Protein AF-A0A4V5NXY4-F1 (afdb_monomer)

Solvent-accessible surface area (backbone atoms only — not comparable to full-atom values): 3989 Å² total; per-residue (Å²): 118,76,42,74,46,60,38,34,46,40,43,69,58,21,51,33,50,78,67,74,43,84,77,51,72,69,54,42,68,74,30,50,46,79,47,76,26,80,42,71,66,58,48,50,53,49,54,53,5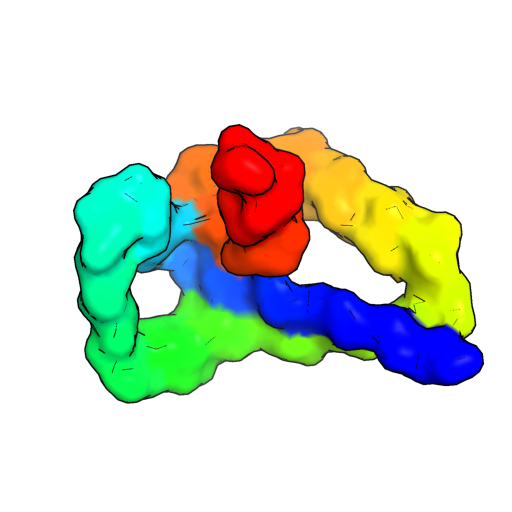1,48,43,74,74,61,36,70,63,39,31,33,48,59,79,64,61,67,68,76,112

Organism: NCBI:txid2571270

pLDDT: mean 83.52, std 11.17, range [38.97, 92.56]

Foldseek 3Di:
DKDKWKKFFALVVLVCVVVVHDDDPVSCVVGIDMDIHPDPVVVVVVVVVCCVPPNSNGMDTVVVVVVVD

Nearest PDB structures (foldseek):
  7lmx-assembly1_A  TM=5.155E-01  e=6.902E+00  synthetic construct
  7t89-assembly1_C  TM=2.265E-01  e=9.675E+00  Hemiselmis pacifica

Mean predicted aligned error: 5.34 Å

Sequence (69 aa):
MKHKLSVIFGEDQAHKIYNNQLLSDEELEINLKKYSFNSLEEKSAFIKGMNEALGWNNLCIPELEFMKK

Radius of gyration: 12.08 Å; Cα contacts (8 Å, |Δi|>4): 85; chains: 1; bounding box: 23×23×31 Å

Secondary structure (DSSP, 8-state):
-PEEEEEEE-HHHHHHHHTTPPPPHHHHHHHEEEEEESSHHHHHHHHHHHHHHH-TTSEE-HHHHGGG-

Structure (mmCIF, N/CA/C/O backbone):
data_AF-A0A4V5NXY4-F1
#
_entry.id   AF-A0A4V5NXY4-F1
#
loop_
_atom_site.group_PDB
_atom_site.id
_atom_site.type_symbol
_atom_site.label_atom_id
_atom_site.label_alt_id
_atom_site.label_comp_id
_atom_site.label_asym_id
_atom_site.label_entity_id
_atom_site.label_seq_id
_atom_site.pdbx_PDB_ins_code
_atom_site.Cartn_x
_atom_site.Cartn_y
_atom_site.Cartn_z
_atom_site.occupancy
_atom_site.B_iso_or_equiv
_atom_site.auth_seq_id
_atom_site.auth_comp_id
_atom_site.auth_asym_id
_atom_site.auth_atom_id
_atom_site.pdbx_PDB_model_num
ATOM 1 N N . MET A 1 1 ? -13.284 -4.462 14.316 1.00 63.16 1 MET A N 1
ATOM 2 C CA . MET A 1 1 ? -13.032 -5.095 12.998 1.00 63.16 1 MET A CA 1
ATOM 3 C C . MET A 1 1 ? -11.581 -4.822 12.634 1.00 63.16 1 MET A C 1
ATOM 5 O O . MET A 1 1 ? -11.126 -3.732 12.933 1.00 63.16 1 MET A O 1
ATOM 9 N N . LYS A 1 2 ? -10.837 -5.773 12.052 1.00 79.12 2 LYS A N 1
ATOM 10 C CA . LYS A 1 2 ? -9.439 -5.513 11.661 1.00 79.12 2 LYS A CA 1
ATOM 11 C C . LYS A 1 2 ? -9.401 -4.680 10.381 1.00 79.12 2 LYS A C 1
ATOM 13 O O . LYS A 1 2 ? -10.038 -5.050 9.395 1.00 79.12 2 LYS A O 1
ATOM 18 N N . HIS A 1 3 ? -8.649 -3.587 10.395 1.00 85.94 3 HIS A N 1
ATOM 19 C CA . HIS A 1 3 ? -8.481 -2.700 9.251 1.00 85.94 3 HIS A CA 1
ATOM 20 C C . HIS A 1 3 ? -7.312 -3.188 8.408 1.00 85.94 3 HIS A C 1
ATOM 22 O O . HIS A 1 3 ? -6.180 -3.239 8.878 1.00 85.94 3 HIS A O 1
ATOM 28 N N . LYS A 1 4 ? -7.587 -3.578 7.167 1.00 90.31 4 LYS A N 1
ATOM 29 C CA . LYS A 1 4 ? -6.552 -4.031 6.238 1.00 90.31 4 LYS A CA 1
ATOM 30 C C . LYS A 1 4 ? -5.980 -2.838 5.482 1.00 90.31 4 LYS A C 1
AT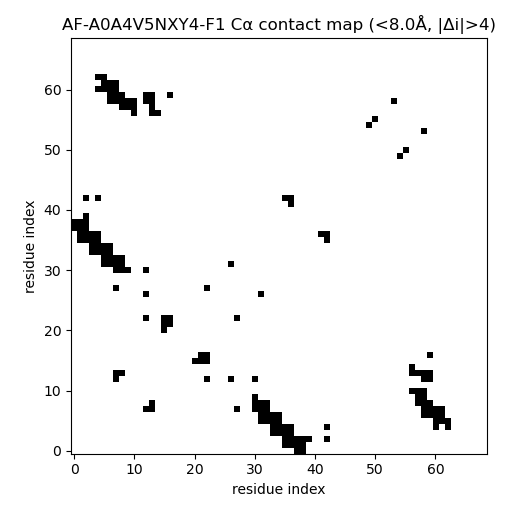OM 32 O O . LYS A 1 4 ? -6.683 -1.847 5.286 1.00 90.31 4 LYS A O 1
ATOM 37 N N . LEU A 1 5 ? -4.711 -2.943 5.114 1.00 90.75 5 LEU A N 1
ATOM 38 C CA . LEU A 1 5 ? -4.029 -2.025 4.214 1.00 90.75 5 LEU A CA 1
ATOM 39 C C . LEU A 1 5 ? -3.180 -2.844 3.251 1.00 90.75 5 LEU A C 1
ATOM 41 O O . LEU A 1 5 ? -2.357 -3.646 3.694 1.00 90.75 5 LEU A O 1
ATOM 45 N N . SER A 1 6 ? -3.365 -2.640 1.955 1.00 90.75 6 SER A N 1
ATOM 46 C CA . SER A 1 6 ? -2.442 -3.169 0.949 1.00 90.75 6 SER A CA 1
ATOM 47 C C . SER A 1 6 ? -1.519 -2.057 0.471 1.00 90.75 6 SER A C 1
ATOM 49 O O . SER A 1 6 ? -1.990 -0.972 0.141 1.00 90.75 6 SER A O 1
ATOM 51 N N . VAL A 1 7 ? -0.218 -2.329 0.448 1.00 90.25 7 VAL A N 1
ATOM 52 C CA . VAL A 1 7 ? 0.817 -1.399 -0.011 1.00 90.25 7 VAL A CA 1
ATOM 53 C C . VAL A 1 7 ? 1.651 -2.108 -1.062 1.00 90.25 7 VAL A C 1
ATOM 55 O O . VAL A 1 7 ? 2.084 -3.237 -0.844 1.00 90.25 7 VAL A O 1
ATOM 58 N N . ILE A 1 8 ? 1.855 -1.460 -2.199 1.00 90.25 8 ILE A N 1
ATOM 59 C CA . ILE A 1 8 ? 2.734 -1.928 -3.266 1.00 90.25 8 ILE A CA 1
ATOM 60 C C . ILE A 1 8 ? 4.005 -1.095 -3.177 1.00 90.25 8 ILE A C 1
ATOM 62 O O . ILE A 1 8 ? 3.934 0.129 -3.240 1.00 90.25 8 ILE A O 1
ATOM 66 N N . PHE A 1 9 ? 5.148 -1.743 -3.000 1.00 88.94 9 PHE A N 1
ATOM 67 C CA . PHE A 1 9 ? 6.445 -1.069 -2.966 1.00 88.94 9 PHE A CA 1
ATOM 68 C C . PHE A 1 9 ? 7.118 -1.072 -4.340 1.00 88.94 9 PHE A C 1
ATOM 70 O O . PHE A 1 9 ? 6.870 -1.956 -5.151 1.00 88.94 9 PHE A O 1
ATOM 77 N N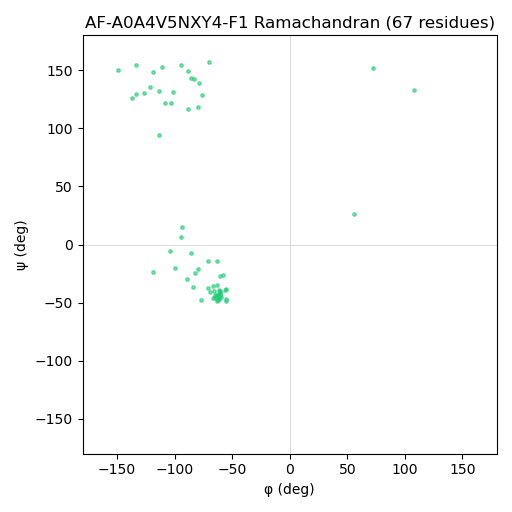 . GLY A 1 10 ? 7.995 -0.099 -4.575 1.00 88.56 10 GLY A N 1
ATOM 78 C CA . GLY A 1 10 ? 8.766 0.009 -5.811 1.00 88.56 10 GLY A CA 1
ATOM 79 C C . GLY A 1 10 ? 8.276 1.153 -6.688 1.00 88.56 10 GLY A C 1
ATOM 80 O O . GLY A 1 10 ? 7.078 1.320 -6.901 1.00 88.56 10 GLY A O 1
ATOM 81 N N . GLU A 1 11 ? 9.222 1.951 -7.183 1.00 86.75 11 GLU A N 1
ATOM 82 C CA . GLU A 1 11 ? 8.935 3.135 -7.999 1.00 86.75 11 GLU A CA 1
ATOM 83 C C . GLU A 1 11 ? 8.280 2.758 -9.333 1.00 86.75 11 GLU A C 1
ATOM 85 O O . GLU A 1 11 ? 7.243 3.315 -9.680 1.00 86.75 11 GLU A O 1
ATOM 90 N N . ASP A 1 12 ? 8.810 1.749 -10.033 1.00 88.69 12 ASP A N 1
ATOM 91 C CA . ASP A 1 12 ? 8.257 1.257 -11.304 1.00 88.69 12 ASP A CA 1
ATOM 92 C C . ASP A 1 12 ? 6.828 0.718 -11.130 1.00 88.69 12 ASP A C 1
ATOM 94 O O . ASP A 1 12 ? 5.919 1.050 -11.891 1.00 88.69 12 ASP A O 1
ATOM 98 N N . GLN A 1 13 ? 6.598 -0.054 -10.064 1.00 87.62 13 GLN A N 1
ATOM 99 C CA . GLN A 1 13 ? 5.293 -0.633 -9.758 1.00 87.62 13 GLN A CA 1
ATOM 100 C C . GLN A 1 13 ? 4.286 0.437 -9.332 1.00 87.62 13 GLN A C 1
ATOM 102 O O . GLN A 1 13 ? 3.130 0.394 -9.754 1.00 87.62 13 GLN A O 1
ATOM 107 N N . ALA A 1 14 ? 4.714 1.416 -8.531 1.00 84.81 14 ALA A N 1
ATOM 108 C CA . ALA A 1 14 ? 3.882 2.559 -8.185 1.00 84.81 14 ALA A CA 1
ATOM 109 C C . ALA A 1 14 ? 3.503 3.344 -9.449 1.00 84.81 14 ALA A C 1
ATOM 111 O O . ALA A 1 14 ? 2.322 3.613 -9.668 1.00 84.81 14 ALA A O 1
ATOM 112 N N . HIS A 1 15 ? 4.471 3.624 -10.328 1.00 85.88 15 HIS A N 1
ATOM 113 C CA . HIS A 1 15 ? 4.244 4.337 -11.584 1.00 85.88 15 HIS A CA 1
ATOM 114 C C . HIS A 1 15 ? 3.261 3.599 -12.500 1.00 85.88 15 HIS A C 1
ATOM 116 O O . HIS A 1 15 ? 2.344 4.221 -13.037 1.00 85.88 15 HIS A O 1
ATOM 122 N N . LYS A 1 16 ? 3.388 2.272 -12.630 1.00 87.44 16 LYS A N 1
ATOM 123 C CA . LYS A 1 16 ? 2.433 1.428 -13.366 1.00 87.44 16 LYS A CA 1
ATOM 124 C C . LYS A 1 16 ? 1.010 1.607 -12.847 1.00 87.44 16 LYS A C 1
ATOM 126 O O . LYS A 1 16 ? 0.109 1.873 -13.639 1.00 87.44 16 LYS A O 1
ATOM 131 N N . ILE A 1 17 ? 0.807 1.542 -11.530 1.00 84.00 17 ILE A N 1
ATOM 132 C CA . ILE A 1 17 ? -0.522 1.723 -10.928 1.00 84.00 17 ILE A CA 1
ATOM 133 C C . ILE A 1 17 ? -1.067 3.135 -11.183 1.00 84.00 17 ILE A C 1
ATOM 135 O O . ILE A 1 17 ? -2.218 3.261 -11.601 1.00 84.00 17 ILE A O 1
ATOM 139 N N . TYR 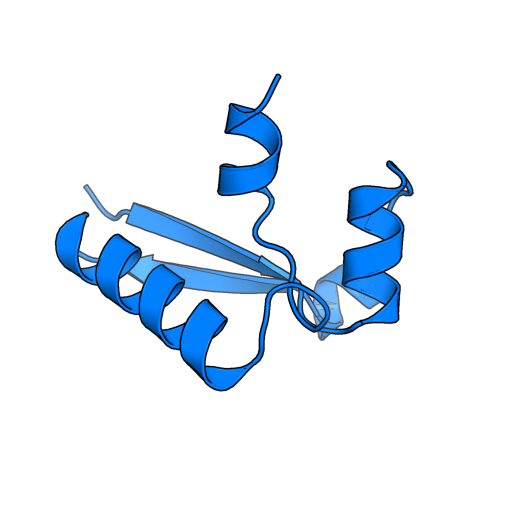A 1 18 ? -0.251 4.183 -11.020 1.00 81.56 18 TYR A N 1
ATOM 140 C CA . TYR A 1 18 ? -0.653 5.564 -11.334 1.00 81.56 18 TYR A CA 1
ATOM 141 C C . TYR A 1 18 ? -1.026 5.758 -12.816 1.00 81.56 18 TYR A C 1
ATOM 143 O O . TYR A 1 18 ? -1.852 6.610 -13.139 1.00 81.56 18 TYR A O 1
ATOM 151 N N . ASN A 1 19 ? -0.461 4.947 -13.715 1.00 84.88 19 ASN A N 1
ATOM 152 C CA . ASN A 1 19 ? -0.765 4.939 -15.149 1.00 84.88 19 ASN A CA 1
ATOM 153 C C . ASN A 1 19 ? -1.846 3.911 -15.547 1.00 84.88 19 ASN A C 1
ATOM 155 O O . ASN A 1 19 ? -1.997 3.608 -16.731 1.00 84.88 19 ASN A O 1
ATOM 159 N N . ASN A 1 20 ? -2.614 3.369 -14.592 1.00 80.81 20 ASN A N 1
ATOM 160 C CA . ASN A 1 20 ? -3.624 2.321 -14.812 1.00 80.81 20 ASN A CA 1
ATOM 161 C C . ASN A 1 20 ? -3.083 1.046 -15.493 1.00 80.81 20 ASN A C 1
ATOM 163 O O . ASN A 1 20 ? -3.830 0.315 -16.149 1.00 80.81 20 ASN A O 1
ATOM 167 N N . GLN A 1 21 ? -1.794 0.759 -15.349 1.00 85.25 21 GLN A N 1
ATOM 168 C CA . GLN A 1 21 ? -1.194 -0.479 -15.826 1.00 85.25 21 GLN A CA 1
ATOM 169 C C . GLN A 1 21 ? -1.353 -1.579 -14.775 1.00 85.25 21 GLN A C 1
ATOM 171 O O . GLN A 1 21 ? -1.276 -1.342 -13.568 1.00 85.25 21 GLN A O 1
ATOM 176 N N . LEU A 1 22 ? -1.584 -2.801 -15.250 1.00 83.88 22 LEU A N 1
ATOM 177 C CA . LEU A 1 22 ? -1.656 -3.980 -14.396 1.00 83.88 22 LEU A CA 1
ATOM 178 C C . LEU A 1 22 ? -0.246 -4.437 -14.023 1.00 83.88 22 LEU A C 1
ATOM 180 O O . LEU A 1 22 ? 0.654 -4.453 -14.862 1.00 83.88 22 LEU A O 1
ATOM 184 N N . LEU A 1 23 ? -0.084 -4.830 -12.763 1.00 86.38 23 LEU A N 1
ATOM 185 C CA . LEU A 1 23 ? 1.107 -5.525 -12.292 1.00 86.38 23 LEU A CA 1
ATOM 186 C C . LEU A 1 23 ? 0.972 -7.013 -12.597 1.00 86.38 23 LEU A C 1
ATOM 188 O O . LEU A 1 23 ? -0.120 -7.571 -12.470 1.00 86.38 23 LEU A O 1
ATOM 192 N N . SER A 1 24 ? 2.081 -7.646 -12.969 1.00 88.5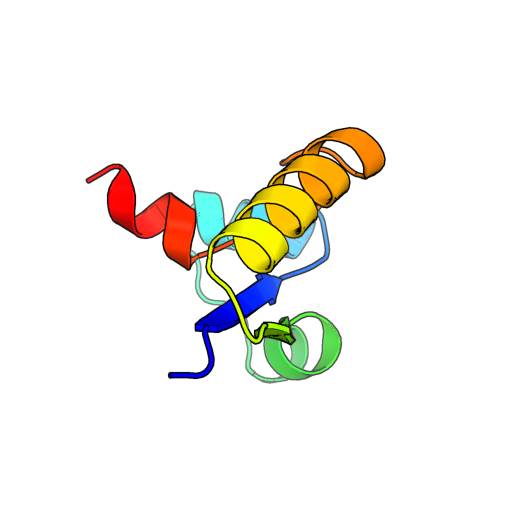6 24 SER A N 1
ATOM 193 C CA . SER A 1 24 ? 2.111 -9.104 -13.142 1.00 88.56 24 SER A CA 1
ATOM 194 C C . SER A 1 24 ? 1.992 -9.812 -11.787 1.00 88.56 24 SER A C 1
ATOM 196 O O . SER A 1 24 ? 2.353 -9.240 -10.756 1.00 88.56 24 SER A O 1
ATOM 198 N N . ASP A 1 25 ? 1.540 -11.069 -11.773 1.00 88.81 25 ASP A N 1
ATOM 199 C CA . ASP A 1 25 ? 1.419 -11.859 -10.537 1.00 88.81 25 ASP A CA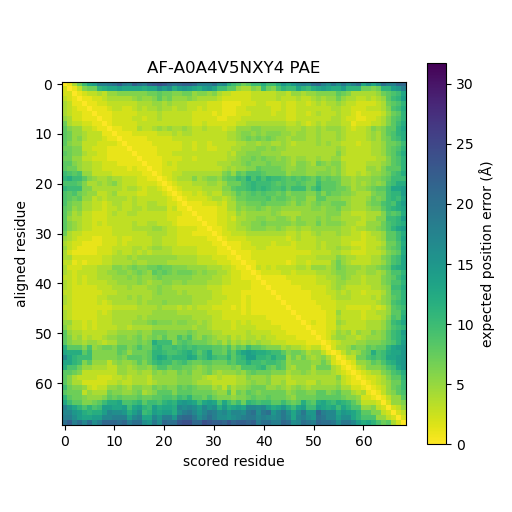 1
ATOM 200 C C . ASP A 1 25 ? 2.750 -11.961 -9.768 1.00 88.81 25 ASP A C 1
ATOM 202 O O . ASP A 1 25 ? 2.770 -11.805 -8.548 1.00 88.81 25 ASP A O 1
ATOM 206 N N . GLU A 1 26 ? 3.874 -12.115 -10.477 1.00 89.88 26 GLU A N 1
ATOM 207 C CA . GLU A 1 26 ? 5.223 -12.110 -9.889 1.00 89.88 26 GLU A CA 1
ATOM 208 C C . GLU A 1 26 ? 5.562 -10.767 -9.222 1.00 89.88 26 GLU A C 1
ATOM 210 O O . GLU A 1 26 ? 6.097 -10.725 -8.113 1.00 89.88 26 GLU A O 1
ATOM 215 N N . GLU A 1 27 ? 5.211 -9.647 -9.864 1.00 86.38 27 GLU A N 1
ATOM 216 C CA . GLU A 1 27 ? 5.443 -8.318 -9.294 1.00 86.38 27 GLU A CA 1
ATOM 217 C C . GLU A 1 27 ? 4.603 -8.109 -8.038 1.00 86.38 27 GLU A C 1
ATOM 219 O O . GLU A 1 27 ? 5.089 -7.536 -7.062 1.00 86.38 27 GLU A O 1
ATOM 224 N N . LEU A 1 28 ? 3.357 -8.582 -8.048 1.00 87.38 28 LEU A N 1
ATOM 225 C CA . LEU A 1 28 ? 2.485 -8.530 -6.885 1.00 87.38 28 LEU A CA 1
ATOM 226 C C . LEU A 1 28 ? 3.032 -9.394 -5.749 1.00 87.38 28 LEU A C 1
ATOM 228 O O . LEU A 1 28 ? 3.055 -8.931 -4.615 1.00 87.38 28 LEU A O 1
ATOM 232 N N . GLU A 1 29 ? 3.513 -10.606 -6.012 1.00 89.56 29 GLU A N 1
ATOM 233 C CA . GLU A 1 29 ? 4.050 -11.480 -4.962 1.00 89.56 29 GLU A CA 1
ATOM 234 C C . GLU A 1 29 ? 5.250 -10.851 -4.233 1.00 89.56 29 GLU A C 1
ATOM 236 O O . GLU A 1 29 ? 5.348 -10.900 -3.001 1.00 89.56 29 GLU A O 1
ATOM 241 N N . ILE A 1 30 ? 6.132 -10.189 -4.983 1.00 89.00 30 ILE A N 1
ATOM 242 C CA . ILE A 1 30 ? 7.342 -9.570 -4.437 1.00 89.00 30 ILE A CA 1
ATOM 243 C C . ILE A 1 30 ? 7.006 -8.255 -3.716 1.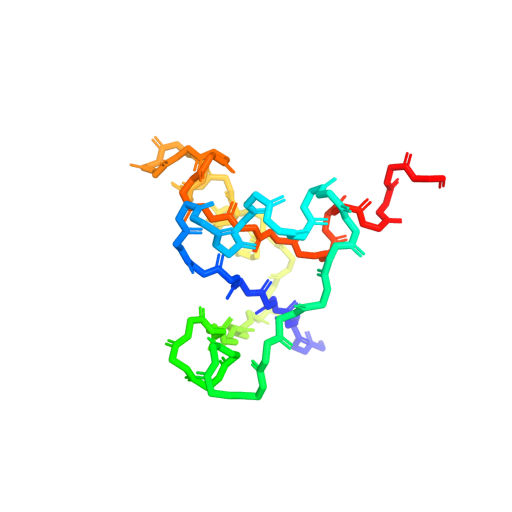00 89.00 30 ILE A C 1
ATOM 245 O O . ILE A 1 30 ? 7.435 -8.030 -2.573 1.00 89.00 30 ILE A O 1
ATOM 249 N N . ASN A 1 31 ? 6.214 -7.397 -4.365 1.00 89.12 31 ASN A N 1
ATOM 250 C CA . ASN A 1 31 ? 6.066 -5.992 -3.989 1.00 89.12 31 ASN A CA 1
ATOM 251 C C . ASN A 1 31 ? 4.809 -5.680 -3.167 1.00 89.12 31 ASN A C 1
ATOM 253 O O . ASN A 1 31 ? 4.775 -4.658 -2.478 1.00 89.12 31 ASN A O 1
ATOM 257 N N . LEU A 1 32 ? 3.781 -6.535 -3.197 1.00 90.50 32 LEU A N 1
ATOM 258 C CA . LEU A 1 32 ? 2.563 -6.344 -2.410 1.00 90.50 32 LEU A CA 1
ATOM 259 C C . LEU A 1 32 ? 2.792 -6.782 -0.962 1.00 90.50 32 LEU A C 1
ATOM 261 O O . LEU A 1 32 ? 2.996 -7.960 -0.660 1.00 90.50 32 LEU A O 1
ATOM 265 N N . LYS A 1 33 ? 2.663 -5.845 -0.026 1.00 91.12 33 LYS A N 1
ATOM 266 C CA . LYS A 1 33 ? 2.628 -6.125 1.411 1.00 91.12 33 LYS A CA 1
ATOM 267 C C . LYS A 1 33 ? 1.255 -5.797 1.974 1.00 91.12 33 LYS A C 1
ATOM 269 O O . LYS A 1 33 ? 0.679 -4.740 1.720 1.00 91.12 33 LYS A O 1
ATOM 274 N N . LYS A 1 34 ? 0.720 -6.737 2.750 1.00 91.25 34 LYS A N 1
ATOM 275 C CA . LYS A 1 34 ? -0.589 -6.626 3.397 1.00 91.25 34 LYS A CA 1
ATOM 276 C C . LYS A 1 34 ? -0.386 -6.427 4.891 1.00 91.25 34 LYS A C 1
ATOM 278 O O . LYS A 1 34 ? 0.196 -7.278 5.557 1.00 91.25 34 LYS A O 1
ATOM 283 N N . TYR A 1 35 ? -0.916 -5.331 5.408 1.00 91.56 35 TYR A N 1
ATOM 284 C CA . TYR A 1 35 ? -0.889 -4.977 6.820 1.00 91.56 35 TYR A CA 1
ATOM 285 C C . TYR A 1 35 ? -2.295 -5.067 7.409 1.00 91.56 35 TYR A C 1
ATOM 287 O O . TYR A 1 35 ? -3.304 -4.940 6.709 1.00 91.56 35 TYR A O 1
ATOM 295 N N . SER A 1 36 ? -2.366 -5.335 8.709 1.00 92.19 36 SER A N 1
ATOM 296 C CA . SER A 1 36 ? -3.615 -5.404 9.462 1.00 92.19 36 SER A CA 1
ATOM 297 C C . SER A 1 36 ? -3.466 -4.614 10.750 1.00 92.19 36 SER A C 1
ATOM 299 O O . SER A 1 36 ? -2.527 -4.842 11.505 1.00 92.19 36 SER A O 1
ATOM 301 N N . PHE A 1 37 ? -4.419 -3.730 11.005 1.00 92.06 37 PHE A N 1
ATOM 302 C CA . PHE A 1 37 ? -4.444 -2.837 12.155 1.00 92.06 37 PHE A CA 1
ATOM 303 C C . PHE A 1 37 ? -5.678 -3.115 13.005 1.00 92.06 37 PHE A C 1
ATOM 305 O O . PHE A 1 37 ? -6.728 -3.519 12.486 1.00 92.06 37 PHE A O 1
ATOM 312 N N . ASN A 1 38 ? -5.559 -2.907 14.313 1.00 91.75 38 ASN A N 1
ATOM 313 C CA . ASN A 1 38 ? -6.681 -3.093 15.229 1.00 91.75 38 ASN A CA 1
ATOM 314 C C . ASN A 1 38 ? -7.599 -1.864 15.243 1.00 91.75 38 ASN A C 1
ATOM 316 O O . ASN A 1 38 ? -8.795 -2.014 15.487 1.00 91.75 38 ASN A O 1
ATOM 320 N N . SER A 1 39 ? -7.055 -0.696 14.887 1.00 92.06 39 SER A N 1
ATOM 321 C CA . SER A 1 39 ? -7.754 0.593 14.903 1.00 92.06 39 SER A CA 1
ATOM 322 C C . SER A 1 39 ? -7.532 1.388 13.608 1.00 92.06 39 SER A C 1
ATOM 324 O O . SER A 1 39 ? -6.508 1.240 12.935 1.00 92.06 39 SER A O 1
ATOM 326 N N . LEU A 1 40 ? -8.477 2.273 13.261 1.00 89.38 40 LEU A N 1
ATOM 327 C CA . LEU A 1 40 ? -8.311 3.224 12.148 1.00 89.38 40 LEU A CA 1
ATOM 328 C C . LEU A 1 40 ? -7.170 4.212 12.400 1.00 89.38 40 LEU A C 1
ATOM 330 O O . LEU A 1 40 ? -6.467 4.582 11.463 1.00 89.38 40 LEU A O 1
ATOM 334 N N . GLU A 1 41 ? -6.975 4.611 13.656 1.00 91.62 41 GLU A N 1
ATOM 335 C CA . GLU A 1 41 ? -5.911 5.530 14.067 1.00 91.62 41 GLU A CA 1
ATOM 336 C C . GLU A 1 41 ? -4.526 4.951 13.766 1.00 91.62 41 GLU A C 1
ATOM 338 O O . GLU A 1 41 ? -3.703 5.630 13.158 1.00 91.62 41 GLU A O 1
ATOM 343 N N . GLU A 1 42 ? -4.299 3.671 14.080 1.00 92.31 42 GLU A N 1
ATOM 344 C CA . GLU A 1 42 ? -3.053 2.965 13.752 1.00 92.31 42 GLU A CA 1
ATOM 345 C C . GLU A 1 42 ? -2.825 2.892 12.238 1.00 92.31 42 GLU A C 1
ATOM 347 O O . GLU A 1 42 ? -1.729 3.188 11.763 1.00 92.31 42 GLU A O 1
ATOM 352 N N . LYS A 1 43 ? -3.867 2.551 11.463 1.00 91.56 43 LYS A N 1
ATOM 353 C CA . LYS A 1 43 ? -3.788 2.524 9.994 1.00 91.56 43 LYS A CA 1
ATOM 354 C C . LYS A 1 43 ? -3.424 3.906 9.439 1.00 91.56 43 LYS A C 1
ATOM 356 O O . LYS A 1 43 ? -2.569 4.007 8.565 1.00 91.56 43 LYS A O 1
ATOM 361 N N . SER A 1 44 ? -4.059 4.962 9.944 1.00 90.44 44 SER A N 1
ATOM 362 C CA . SER A 1 44 ? -3.829 6.342 9.504 1.00 90.44 44 SER A CA 1
ATOM 363 C C . SER A 1 44 ? -2.419 6.829 9.854 1.00 90.44 44 SER A C 1
ATOM 365 O O . SER A 1 44 ? -1.714 7.358 8.994 1.00 90.44 44 SER A O 1
ATOM 367 N N . ALA A 1 45 ? -1.966 6.575 11.086 1.00 92.56 45 ALA A N 1
ATOM 368 C CA . ALA A 1 45 ? -0.612 6.898 11.524 1.00 92.56 45 ALA A CA 1
ATOM 369 C C . ALA A 1 45 ? 0.445 6.160 10.690 1.00 92.56 45 ALA A C 1
ATOM 371 O O . ALA A 1 45 ? 1.436 6.762 10.284 1.00 92.56 45 ALA A O 1
ATOM 372 N N . PHE A 1 46 ? 0.204 4.885 10.370 1.00 91.31 46 PHE A N 1
ATOM 373 C CA . PHE A 1 46 ? 1.086 4.096 9.516 1.00 91.31 46 PHE A CA 1
ATOM 374 C C . PHE A 1 46 ? 1.180 4.664 8.095 1.00 91.31 46 PHE A C 1
ATOM 376 O O . PHE A 1 46 ? 2.281 4.877 7.598 1.00 91.31 46 PHE A O 1
ATOM 383 N N . ILE A 1 47 ? 0.042 4.967 7.457 1.00 89.44 47 ILE A N 1
ATOM 384 C CA . ILE A 1 47 ? 0.003 5.593 6.123 1.00 89.44 47 ILE A CA 1
ATOM 385 C C . ILE A 1 47 ? 0.799 6.900 6.121 1.00 89.44 47 ILE A C 1
ATOM 387 O O . ILE A 1 47 ? 1.615 7.129 5.228 1.00 89.44 47 ILE A O 1
ATOM 391 N N . LYS A 1 48 ? 0.576 7.748 7.130 1.00 89.56 48 LYS A N 1
ATOM 392 C CA . LYS A 1 48 ? 1.262 9.033 7.249 1.00 89.56 48 LYS A CA 1
ATOM 393 C C . LYS A 1 48 ? 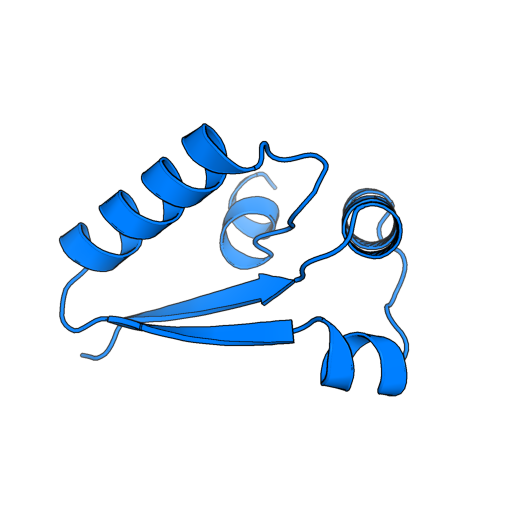2.773 8.842 7.411 1.00 89.56 48 LYS A C 1
ATOM 395 O O . LYS A 1 48 ? 3.534 9.440 6.656 1.00 89.56 48 LYS A O 1
ATOM 400 N N . GLY A 1 49 ? 3.189 7.946 8.306 1.00 89.88 49 GLY A N 1
ATOM 401 C CA . GLY A 1 49 ? 4.599 7.631 8.529 1.00 89.88 49 GLY A CA 1
ATOM 402 C C . GLY A 1 49 ? 5.291 7.060 7.290 1.00 89.88 49 GLY A C 1
ATOM 403 O O . GLY A 1 49 ? 6.420 7.441 6.997 1.00 89.88 49 GLY A O 1
ATOM 404 N N . MET A 1 50 ? 4.615 6.208 6.513 1.00 87.38 50 MET A N 1
ATOM 405 C CA . MET A 1 50 ? 5.168 5.716 5.248 1.00 87.38 50 MET A CA 1
ATOM 406 C C . MET A 1 50 ? 5.367 6.839 4.231 1.00 87.38 50 MET A C 1
ATOM 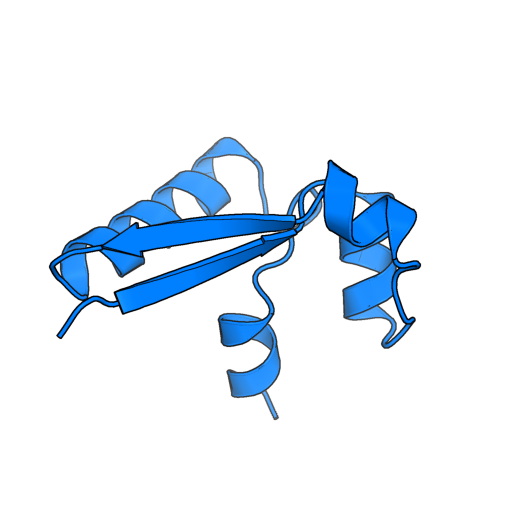408 O O . MET A 1 50 ? 6.414 6.898 3.590 1.00 87.38 50 MET A O 1
ATOM 412 N N . ASN A 1 51 ? 4.383 7.728 4.087 1.00 83.69 51 ASN A N 1
ATOM 413 C CA . ASN A 1 51 ? 4.512 8.869 3.191 1.00 83.69 51 ASN A CA 1
ATOM 414 C C . ASN A 1 51 ? 5.680 9.782 3.603 1.00 83.69 51 ASN A C 1
ATOM 416 O O . ASN A 1 51 ? 6.452 10.210 2.752 1.00 83.69 51 ASN A O 1
ATOM 420 N N . GLU A 1 52 ? 5.838 10.050 4.899 1.00 86.31 52 GLU A N 1
ATOM 421 C CA . GLU A 1 52 ? 6.944 10.870 5.410 1.00 86.31 52 GLU A CA 1
ATOM 422 C C . GLU A 1 52 ? 8.316 10.198 5.225 1.00 86.31 52 GLU A C 1
ATOM 424 O O . GLU A 1 52 ? 9.295 10.886 4.947 1.00 86.31 52 GLU A O 1
ATOM 429 N N . ALA A 1 53 ? 8.401 8.870 5.353 1.00 84.50 53 ALA A N 1
ATOM 430 C CA . ALA A 1 53 ? 9.666 8.137 5.287 1.00 84.50 53 ALA A CA 1
ATOM 431 C C . ALA A 1 53 ? 10.135 7.804 3.860 1.00 84.50 53 ALA A C 1
ATOM 433 O O . ALA A 1 53 ? 11.337 7.783 3.605 1.00 84.50 53 ALA A O 1
ATOM 434 N N . LEU A 1 54 ? 9.208 7.486 2.952 1.00 79.25 54 LEU A N 1
ATOM 435 C CA . LEU A 1 54 ? 9.519 6.939 1.624 1.00 79.25 54 LEU A CA 1
ATOM 436 C C . LEU A 1 54 ? 9.042 7.831 0.471 1.00 79.25 54 LEU A C 1
ATOM 438 O O . LEU A 1 54 ? 9.591 7.739 -0.622 1.00 79.25 54 LEU A O 1
ATOM 442 N N . GLY A 1 55 ? 8.041 8.687 0.702 1.00 72.94 55 GLY A N 1
ATOM 443 C CA . GLY A 1 55 ? 7.376 9.467 -0.341 1.00 72.94 55 GLY A CA 1
ATOM 444 C C . GLY A 1 55 ? 6.463 8.632 -1.252 1.00 72.94 55 GLY A C 1
ATOM 445 O O . GLY A 1 55 ? 6.681 7.443 -1.484 1.00 72.94 55 GLY A O 1
ATOM 446 N N . TRP A 1 56 ? 5.430 9.272 -1.811 1.00 70.19 56 TRP A N 1
ATOM 447 C CA . TRP A 1 56 ? 4.436 8.630 -2.692 1.00 70.19 56 TRP A CA 1
ATOM 448 C C . TRP A 1 56 ? 4.999 8.062 -4.004 1.00 70.19 56 TRP A C 1
ATOM 450 O O . TRP A 1 56 ? 4.322 7.292 -4.672 1.00 70.19 56 TRP A O 1
ATOM 460 N N . ASN A 1 57 ? 6.223 8.421 -4.393 1.00 72.12 57 ASN A N 1
ATOM 461 C CA . ASN A 1 57 ? 6.821 7.914 -5.631 1.00 72.12 57 ASN A CA 1
ATOM 462 C C . ASN A 1 57 ? 7.385 6.495 -5.475 1.00 72.12 57 ASN A C 1
ATOM 464 O O . ASN A 1 57 ? 7.523 5.786 -6.463 1.00 72.12 57 ASN A O 1
ATOM 468 N N . ASN A 1 58 ? 7.673 6.058 -4.246 1.00 79.88 58 ASN A N 1
ATOM 469 C CA . ASN A 1 58 ? 8.336 4.780 -3.969 1.00 79.88 58 ASN A CA 1
ATOM 470 C C . ASN A 1 58 ? 7.369 3.700 -3.462 1.00 79.88 58 ASN A C 1
ATOM 472 O O . ASN A 1 58 ? 7.770 2.549 -3.256 1.00 79.88 58 ASN A O 1
ATOM 476 N N . LEU A 1 59 ? 6.108 4.067 -3.234 1.00 84.12 59 LEU A N 1
ATOM 477 C CA . LEU A 1 59 ? 5.050 3.166 -2.801 1.00 84.12 59 LEU A CA 1
ATOM 478 C C . LEU A 1 59 ? 3.697 3.622 -3.335 1.00 84.12 59 LEU A C 1
ATOM 480 O O . LEU A 1 59 ? 3.433 4.812 -3.456 1.00 84.12 59 LEU A O 1
ATOM 484 N N . CYS A 1 60 ? 2.802 2.671 -3.560 1.00 84.00 60 CYS A N 1
ATOM 485 C CA . CYS A 1 60 ? 1.414 2.928 -3.904 1.00 84.00 60 CYS A CA 1
ATOM 486 C C . CYS A 1 60 ? 0.483 2.281 -2.875 1.00 84.00 60 CYS A C 1
ATOM 488 O O . CYS A 1 60 ? 0.654 1.121 -2.485 1.00 84.00 60 CYS A O 1
ATOM 490 N N . ILE A 1 61 ? -0.533 3.034 -2.451 1.00 85.56 61 ILE A N 1
ATOM 491 C CA . ILE A 1 61 ? -1.612 2.546 -1.593 1.00 85.56 61 ILE A CA 1
ATOM 492 C C . ILE A 1 61 ? -2.907 2.571 -2.412 1.00 85.56 61 ILE A C 1
ATOM 494 O O . ILE A 1 61 ? -3.577 3.606 -2.449 1.00 85.56 61 ILE A O 1
ATOM 498 N N . PRO A 1 62 ? -3.300 1.452 -3.048 1.00 76.25 62 PRO A N 1
ATOM 499 C CA . PRO A 1 62 ? -4.463 1.420 -3.933 1.00 76.25 62 PRO A CA 1
ATOM 500 C C . PRO A 1 62 ? -5.743 1.914 -3.247 1.00 76.25 62 PRO A C 1
ATOM 502 O O . PRO A 1 62 ? -6.516 2.653 -3.843 1.00 76.25 62 PRO A O 1
ATOM 505 N N . GLU A 1 63 ? -5.944 1.593 -1.965 1.00 74.94 63 GLU A N 1
ATOM 506 C CA . GLU A 1 63 ? -7.117 2.044 -1.198 1.00 74.94 63 GLU A CA 1
ATOM 507 C C . GLU A 1 63 ? -7.278 3.573 -1.121 1.00 74.94 63 GLU A C 1
ATOM 509 O O . GLU A 1 63 ? -8.401 4.044 -0.963 1.00 74.94 63 GLU A O 1
ATOM 514 N N . LEU A 1 64 ? -6.192 4.347 -1.227 1.00 72.50 64 LEU A N 1
ATOM 515 C CA . LEU A 1 64 ? -6.243 5.815 -1.235 1.00 72.50 64 LEU A CA 1
ATOM 516 C C . LEU A 1 64 ? -6.420 6.379 -2.648 1.00 72.50 64 LEU A C 1
ATOM 518 O O . LEU A 1 64 ? -7.048 7.422 -2.818 1.00 72.50 64 LEU A O 1
ATOM 522 N N . GLU A 1 65 ? -5.915 5.672 -3.656 1.00 65.06 65 GLU A N 1
ATOM 523 C CA . GLU A 1 65 ? -6.029 6.055 -5.065 1.00 65.06 65 GLU A CA 1
ATOM 524 C C . GLU A 1 65 ? -7.465 5.890 -5.585 1.00 65.06 65 GLU A C 1
ATOM 526 O O . GLU A 1 65 ? -7.977 6.750 -6.301 1.00 65.06 65 GLU A O 1
ATOM 531 N N . PHE A 1 66 ? -8.176 4.845 -5.145 1.00 55.09 66 PHE A N 1
ATOM 532 C CA . PHE A 1 66 ? -9.584 4.633 -5.505 1.00 55.09 66 PHE A CA 1
ATOM 533 C C . PHE A 1 66 ? -10.559 5.631 -4.854 1.00 55.09 66 PHE A C 1
ATOM 535 O O . PHE A 1 66 ? -11.695 5.730 -5.309 1.00 55.09 66 PHE A O 1
ATOM 542 N N . MET A 1 67 ? -10.146 6.392 -3.831 1.00 49.31 67 MET A N 1
ATOM 543 C CA . MET A 1 67 ? -10.992 7.414 -3.188 1.00 49.31 67 MET A CA 1
ATOM 544 C C . MET A 1 67 ? -10.965 8.784 -3.888 1.00 49.31 67 MET A C 1
ATOM 546 O O . MET A 1 67 ? -11.726 9.667 -3.501 1.00 49.31 67 MET A O 1
ATOM 550 N N . LYS A 1 68 ? -10.105 8.989 -4.896 1.00 45.34 68 LYS A N 1
ATOM 551 C CA . LYS A 1 68 ? -9.992 10.262 -5.637 1.00 45.34 68 LYS A CA 1
ATOM 552 C C . LYS A 1 68 ? -10.824 10.331 -6.930 1.00 45.34 68 LYS A C 1
ATOM 554 O O . LYS A 1 68 ? -10.675 11.304 -7.668 1.00 45.34 68 LYS A O 1
ATOM 559 N N . LYS A 1 69 ? -11.665 9.333 -7.218 1.00 38.97 69 LYS A N 1
ATOM 560 C CA . LYS A 1 69 ? -12.553 9.307 -8.394 1.00 38.97 69 LYS A CA 1
ATOM 561 C C . LYS A 1 69 ? -13.990 9.672 -8.055 1.00 38.97 69 LYS A C 1
ATOM 563 O O . LYS A 1 69 ? -14.489 9.166 -7.029 1.00 38.97 69 LYS A O 1
#